Protein AF-A0A0M8KPH8-F1 (afdb_monomer)

pLDDT: mean 75.21, std 9.71, range [53.69, 89.12]

Radius of gyration: 15.57 Å; Cα contacts (8 Å, |Δi|>4): 16; chains: 1; bounding box: 37×30×30 Å

Sequence (44 aa):
MNPETPLIAEAGIELEIGGMTCASCANRIERKLNKLDGITATVN

Mean predicted aligned error: 10.67 Å

Secondary structure (DSSP, 8-state):
----S------------TT---HHHHHHHHHHHTTSTT------

Solvent-accessible surface area (backbone atoms only — not comparable to full-atom values): 3179 Å² total; per-residue (Å²): 141,84,90,82,75,82,82,71,73,75,81,80,78,88,76,90,74,84,86,63,81,41,75,72,56,30,57,55,48,31,61,54,44,52,69,40,90,95,42,87,61,87,68,127

Structure (mmCIF, N/CA/C/O backbone):
data_AF-A0A0M8KPH8-F1
#
_entry.id   AF-A0A0M8KPH8-F1
#
loop_
_atom_site.group_PDB
_atom_site.id
_atom_site.type_symbol
_atom_site.label_atom_id
_atom_site.label_alt_id
_atom_site.label_comp_id
_atom_site.label_asym_id
_atom_site.label_entity_id
_atom_site.label_seq_id
_atom_site.pdbx_PDB_ins_code
_atom_site.Cartn_x
_atom_site.Cartn_y
_atom_site.Cartn_z
_atom_site.occupancy
_atom_site.B_iso_or_equiv
_atom_site.auth_seq_id
_atom_site.auth_comp_id
_atom_site.auth_asym_id
_atom_site.auth_atom_id
_atom_site.pdbx_PDB_model_num
ATOM 1 N N . MET A 1 1 ? -19.729 -22.934 14.610 1.00 53.69 1 MET A N 1
ATOM 2 C CA . MET A 1 1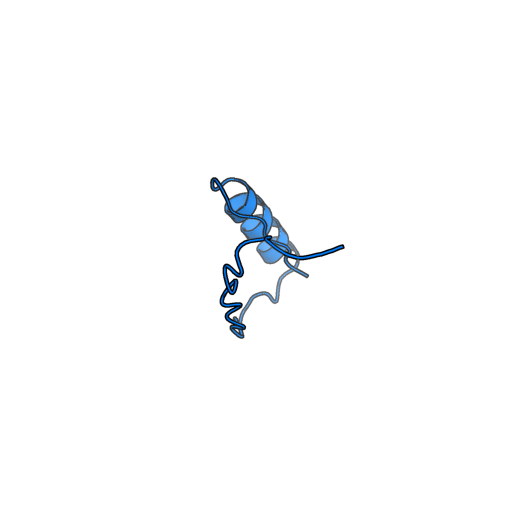 ? -20.432 -23.469 13.425 1.00 53.69 1 MET A CA 1
ATOM 3 C C . MET A 1 1 ? -21.870 -22.986 13.557 1.00 53.69 1 MET A C 1
ATOM 5 O O . MET A 1 1 ? -22.599 -23.560 14.345 1.00 53.69 1 MET A O 1
ATOM 9 N N . ASN A 1 2 ? -22.321 -21.857 13.010 1.00 57.03 2 ASN A N 1
ATOM 10 C CA . ASN A 1 2 ? -21.944 -21.020 11.854 1.00 57.03 2 ASN A CA 1
ATOM 11 C C . ASN A 1 2 ? -22.368 -19.550 12.206 1.00 57.03 2 ASN A C 1
ATOM 13 O O . ASN A 1 2 ? -22.569 -19.304 13.390 1.00 57.03 2 ASN A O 1
ATOM 17 N N . PRO A 1 3 ? -22.668 -18.615 11.285 1.00 62.03 3 PRO A N 1
ATOM 18 C CA . PRO A 1 3 ? -21.794 -17.845 10.397 1.00 62.03 3 PRO A CA 1
ATOM 19 C C . PRO A 1 3 ? -22.180 -16.340 10.414 1.00 62.03 3 PRO A C 1
ATOM 21 O O . PRO A 1 3 ? -23.126 -15.945 9.740 1.00 62.03 3 PRO A O 1
ATOM 24 N N . GLU A 1 4 ? -21.478 -15.469 11.135 1.00 60.72 4 GLU A N 1
ATOM 25 C CA . GLU A 1 4 ? -21.758 -14.022 11.042 1.00 60.72 4 GLU A CA 1
ATOM 26 C C . GLU A 1 4 ? -20.483 -13.184 11.096 1.00 60.72 4 GLU A C 1
ATOM 28 O O . GLU A 1 4 ? -20.303 -12.282 11.905 1.00 60.72 4 GLU A O 1
ATOM 33 N N . THR A 1 5 ? -19.563 -13.485 10.184 1.00 62.66 5 THR A N 1
ATOM 34 C CA . THR A 1 5 ? -18.623 -12.462 9.727 1.00 62.66 5 THR A CA 1
ATOM 35 C C . THR A 1 5 ? -19.379 -11.628 8.694 1.00 62.66 5 THR A C 1
ATOM 37 O O . THR A 1 5 ? -19.894 -12.213 7.735 1.00 62.66 5 THR A O 1
ATOM 40 N N . PRO A 1 6 ? -19.517 -10.303 8.877 1.00 60.78 6 PRO A N 1
ATOM 41 C CA . PRO A 1 6 ? -20.190 -9.480 7.893 1.00 60.78 6 PRO A CA 1
ATOM 42 C C . PRO A 1 6 ? -19.433 -9.644 6.581 1.00 60.78 6 PRO A C 1
ATOM 44 O O . PRO A 1 6 ? -18.224 -9.426 6.524 1.00 60.78 6 PRO A O 1
ATOM 47 N N . LEU A 1 7 ? -20.149 -10.070 5.543 1.00 61.16 7 LEU A N 1
ATOM 48 C CA . LEU A 1 7 ? -19.681 -10.094 4.163 1.00 61.16 7 LEU A CA 1
ATOM 49 C C . LEU A 1 7 ? -19.552 -8.640 3.688 1.00 61.16 7 LEU A C 1
ATOM 51 O O . LEU A 1 7 ? -20.307 -8.177 2.836 1.00 61.16 7 LEU A O 1
ATOM 55 N N . ILE A 1 8 ? -18.613 -7.892 4.269 1.00 60.69 8 ILE A N 1
ATOM 56 C CA . ILE A 1 8 ? -17.963 -6.809 3.548 1.00 60.69 8 ILE A CA 1
ATOM 57 C C . ILE A 1 8 ? -17.271 -7.507 2.386 1.00 60.69 8 ILE A C 1
ATOM 59 O O . ILE A 1 8 ? -16.204 -8.089 2.535 1.00 60.69 8 ILE A O 1
ATOM 63 N N . ALA A 1 9 ? -17.960 -7.559 1.248 1.00 64.31 9 ALA A N 1
ATOM 64 C CA . ALA A 1 9 ? -17.335 -7.886 -0.013 1.00 64.31 9 ALA A CA 1
ATOM 65 C C . ALA A 1 9 ? -16.288 -6.796 -0.235 1.00 64.31 9 ALA A C 1
ATOM 67 O O . ALA A 1 9 ? -16.608 -5.706 -0.706 1.00 64.31 9 ALA A O 1
ATOM 68 N N . GLU A 1 10 ? -15.065 -7.057 0.222 1.00 64.06 10 GLU A N 1
ATOM 69 C CA . GLU A 1 10 ? -13.891 -6.271 -0.106 1.00 64.06 10 GLU A CA 1
ATOM 70 C C . GLU A 1 10 ? -13.814 -6.304 -1.629 1.00 64.06 10 GLU A C 1
ATOM 72 O O . GLU A 1 10 ? -13.415 -7.301 -2.230 1.00 64.06 10 GLU A O 1
ATOM 77 N N . ALA A 1 11 ? -14.358 -5.268 -2.267 1.00 71.75 11 ALA A N 1
ATOM 78 C CA . ALA A 1 11 ? -14.361 -5.135 -3.707 1.00 71.75 11 ALA A CA 1
ATOM 79 C C . ALA A 1 11 ? -12.907 -4.916 -4.125 1.00 71.75 11 ALA A C 1
ATOM 81 O O . ALA A 1 11 ? -12.417 -3.790 -4.164 1.00 71.75 11 ALA A O 1
ATOM 82 N N . GLY A 1 12 ? -12.196 -6.021 -4.345 1.00 71.06 12 GLY A N 1
ATOM 83 C CA . GLY A 1 12 ? -10.850 -6.020 -4.882 1.00 71.06 12 GLY A CA 1
ATOM 84 C C . GLY A 1 12 ? -10.907 -5.488 -6.304 1.00 71.06 12 GLY A C 1
ATOM 85 O O . GLY A 1 12 ? -11.594 -6.050 -7.156 1.00 71.06 12 GLY A O 1
ATOM 86 N N . ILE A 1 13 ? -10.219 -4.379 -6.547 1.00 76.88 13 ILE A N 1
ATOM 87 C CA . ILE A 1 13 ? -10.060 -3.817 -7.882 1.00 76.88 13 ILE A CA 1
ATOM 88 C C . ILE A 1 13 ? -8.635 -4.148 -8.304 1.00 76.88 13 ILE A C 1
ATOM 90 O O . ILE A 1 13 ? -7.681 -3.728 -7.651 1.00 76.88 13 ILE A O 1
ATOM 94 N N . GLU 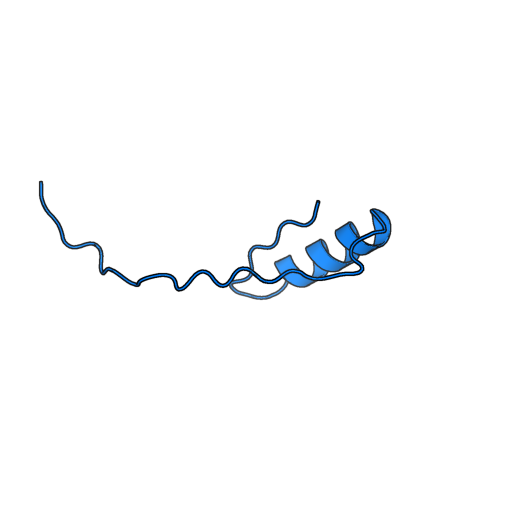A 1 14 ? -8.496 -4.911 -9.382 1.00 76.12 14 GLU A N 1
ATOM 95 C CA . GLU A 1 14 ? -7.204 -5.16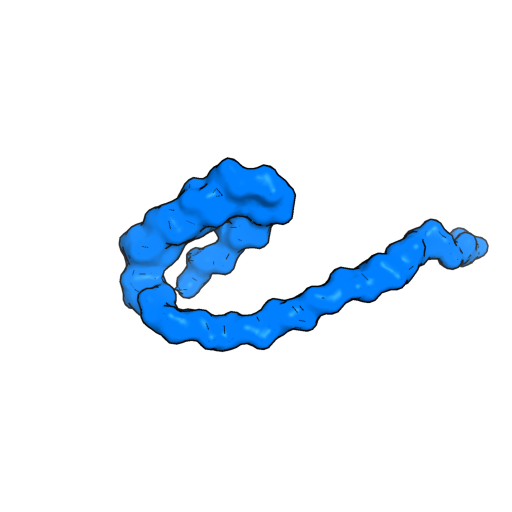5 -10.005 1.00 76.12 14 GLU A CA 1
ATOM 96 C C . GLU A 1 14 ? -6.956 -4.094 -11.070 1.00 76.12 14 GLU A C 1
ATOM 98 O O . GLU A 1 14 ? -7.771 -3.898 -11.973 1.00 76.12 14 GLU A O 1
ATOM 103 N N . LEU A 1 15 ? -5.857 -3.350 -10.926 1.00 75.38 15 LEU A N 1
ATOM 104 C CA . LEU A 1 15 ? -5.447 -2.322 -11.877 1.00 75.38 15 LEU A CA 1
ATOM 105 C C . LEU A 1 15 ? -4.031 -2.611 -12.361 1.00 75.38 15 LEU A C 1
ATOM 107 O O . LEU A 1 15 ? -3.095 -2.695 -11.566 1.00 75.38 15 LEU A O 1
ATOM 111 N N . GLU A 1 16 ? -3.860 -2.673 -13.677 1.00 76.06 16 GLU A N 1
ATOM 112 C CA . GLU A 1 16 ? -2.539 -2.710 -14.293 1.00 76.06 16 GLU A CA 1
ATOM 113 C C . GLU A 1 16 ? -1.938 -1.299 -14.303 1.00 76.06 16 GLU A C 1
ATOM 115 O O . GLU A 1 16 ? -2.380 -0.411 -15.036 1.00 76.06 16 GLU A O 1
ATOM 120 N N . ILE A 1 17 ? -0.917 -1.074 -13.473 1.00 71.38 17 ILE A N 1
ATOM 121 C CA . ILE A 1 17 ? -0.188 0.197 -13.417 1.00 71.38 17 ILE A CA 1
ATOM 122 C C . ILE A 1 17 ? 1.147 0.044 -14.152 1.00 71.38 17 ILE A C 1
ATOM 124 O O . ILE A 1 17 ? 2.079 -0.599 -13.669 1.00 71.38 17 ILE A O 1
ATOM 128 N N . GLY A 1 18 ? 1.257 0.660 -15.329 1.00 74.31 18 GLY A N 1
ATOM 129 C CA . GLY A 1 18 ? 2.515 0.726 -16.076 1.00 74.31 18 GLY A CA 1
ATOM 130 C C . GLY A 1 18 ? 3.566 1.614 -15.393 1.00 74.31 18 GLY A C 1
ATOM 131 O O . GLY A 1 18 ? 3.239 2.556 -14.676 1.00 74.31 18 GLY A O 1
ATOM 132 N N . GLY A 1 19 ? 4.852 1.350 -15.651 1.00 72.56 19 GLY A N 1
ATOM 133 C CA . GLY A 1 19 ? 5.950 2.246 -15.253 1.00 72.56 19 GLY A CA 1
ATOM 134 C C . GLY A 1 19 ? 6.619 1.960 -13.901 1.00 72.56 19 GLY A C 1
ATOM 135 O O . GLY A 1 19 ? 7.502 2.717 -13.500 1.00 72.56 19 GLY A O 1
ATOM 136 N N . MET A 1 20 ? 6.290 0.857 -13.220 1.00 72.94 20 MET A N 1
ATOM 137 C CA . MET A 1 20 ? 6.980 0.409 -11.991 1.00 72.94 20 MET A CA 1
ATOM 138 C C . MET A 1 20 ? 8.342 -0.272 -12.261 1.00 72.94 20 MET A C 1
ATOM 140 O O . MET A 1 20 ? 8.796 -1.116 -11.503 1.00 72.94 20 MET A O 1
ATOM 144 N N . THR A 1 21 ? 9.027 0.080 -13.349 1.00 68.31 21 THR A N 1
ATOM 145 C CA . THR A 1 21 ? 10.139 -0.703 -13.925 1.00 68.31 21 THR A CA 1
ATOM 146 C C . THR A 1 21 ? 11.513 -0.463 -13.302 1.00 68.31 21 THR A C 1
ATOM 148 O O . THR A 1 21 ? 12.492 -1.081 -13.715 1.00 68.31 21 THR A O 1
ATOM 151 N N . CYS A 1 22 ? 11.633 0.422 -12.313 1.00 79.50 22 CYS A N 1
ATOM 152 C CA . CYS A 1 22 ? 12.904 0.652 -11.635 1.00 79.50 22 CYS A CA 1
ATOM 153 C C . CYS A 1 22 ? 12.804 0.213 -10.175 1.00 79.50 22 CYS A C 1
ATOM 155 O O . CYS A 1 22 ? 12.048 0.809 -9.411 1.00 79.50 22 CYS A O 1
ATOM 157 N N . ALA A 1 23 ? 13.624 -0.763 -9.771 1.00 71.12 23 ALA A N 1
ATOM 158 C CA . ALA A 1 23 ? 13.696 -1.256 -8.391 1.00 71.12 23 ALA A CA 1
ATOM 159 C C . ALA A 1 23 ? 13.902 -0.124 -7.361 1.00 71.12 23 ALA A C 1
ATOM 161 O O . ALA A 1 23 ? 13.339 -0.138 -6.265 1.00 71.12 23 ALA A O 1
ATOM 162 N N . SER A 1 24 ? 14.648 0.921 -7.734 1.00 75.62 24 SER A N 1
ATOM 163 C CA . SER A 1 24 ? 14.832 2.118 -6.905 1.00 75.62 24 SER A CA 1
ATOM 164 C C . SER A 1 24 ? 13.559 2.969 -6.794 1.00 75.62 24 SER A C 1
ATOM 166 O O . SER A 1 24 ? 13.285 3.538 -5.736 1.00 75.62 24 SER A O 1
ATOM 168 N N . CYS A 1 25 ? 12.763 3.057 -7.864 1.00 80.88 25 CYS A N 1
ATOM 169 C CA . CYS A 1 25 ? 11.479 3.761 -7.865 1.00 80.88 25 CYS A CA 1
ATOM 170 C C . CYS A 1 25 ? 10.420 2.986 -7.073 1.00 80.88 25 CYS A C 1
ATOM 172 O O . CYS A 1 25 ? 9.728 3.595 -6.259 1.00 80.88 25 CYS A O 1
ATOM 174 N N . ALA A 1 26 ? 10.360 1.661 -7.239 1.00 80.62 26 ALA A N 1
ATOM 175 C CA . ALA A 1 26 ? 9.475 0.763 -6.498 1.00 80.62 26 ALA A CA 1
ATOM 176 C C . ALA A 1 26 ? 9.644 0.930 -4.981 1.00 80.62 26 ALA A C 1
ATOM 178 O O . ALA A 1 26 ? 8.695 1.271 -4.278 1.00 80.62 26 ALA A O 1
ATOM 179 N N . ASN A 1 27 ? 10.884 0.849 -4.492 1.00 83.06 27 ASN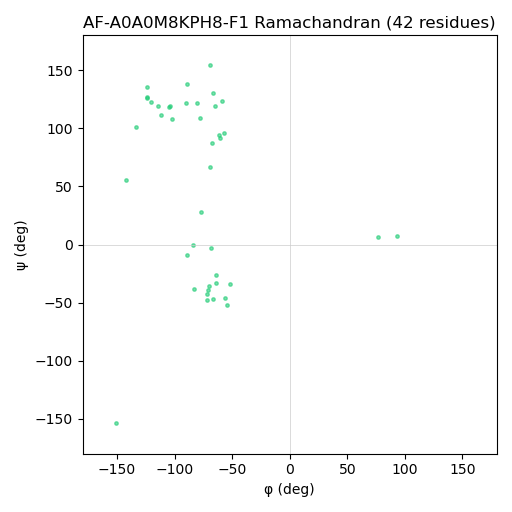 A N 1
ATOM 180 C CA . ASN A 1 27 ? 11.195 0.983 -3.067 1.00 83.06 27 ASN A CA 1
ATOM 181 C C . ASN A 1 27 ? 10.851 2.388 -2.520 1.00 83.06 27 ASN A C 1
ATOM 183 O O . ASN A 1 27 ? 10.428 2.553 -1.374 1.00 83.06 27 ASN A O 1
ATOM 187 N N . ARG A 1 28 ? 10.995 3.440 -3.342 1.00 84.88 28 ARG A N 1
ATOM 188 C CA . ARG A 1 28 ? 10.619 4.810 -2.953 1.00 84.88 28 ARG A CA 1
ATOM 189 C C . ARG A 1 28 ? 9.103 4.987 -2.854 1.00 84.88 28 ARG A C 1
ATOM 191 O O . ARG A 1 28 ? 8.646 5.694 -1.955 1.00 84.88 28 ARG A O 1
ATOM 198 N N . ILE A 1 29 ? 8.350 4.378 -3.766 1.00 84.50 29 ILE A N 1
ATOM 199 C CA . ILE A 1 29 ? 6.885 4.428 -3.807 1.00 84.50 29 ILE A CA 1
ATOM 200 C C . ILE A 1 29 ? 6.303 3.594 -2.661 1.00 84.50 29 ILE A C 1
ATOM 202 O O . ILE A 1 29 ? 5.507 4.118 -1.886 1.00 84.50 29 ILE A O 1
ATOM 206 N N . GLU A 1 30 ? 6.779 2.365 -2.463 1.00 86.19 30 GLU A N 1
ATOM 207 C CA . GLU A 1 30 ? 6.332 1.470 -1.390 1.00 86.19 30 GLU A CA 1
ATOM 208 C C . GLU A 1 30 ? 6.478 2.116 -0.004 1.00 8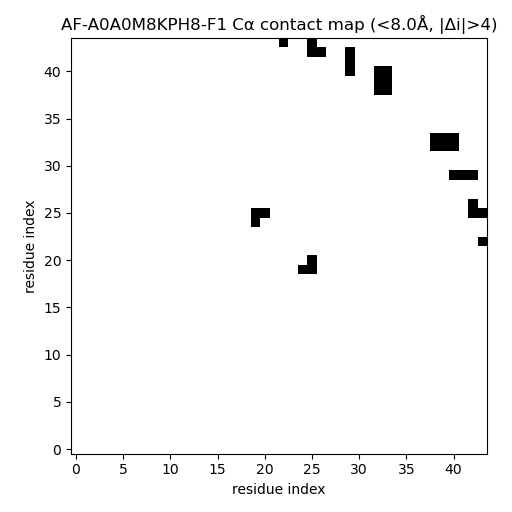6.19 30 GLU A C 1
ATOM 210 O O . GLU A 1 30 ? 5.537 2.145 0.791 1.00 86.19 30 GLU A O 1
ATOM 215 N N . ARG A 1 31 ? 7.628 2.744 0.269 1.00 86.44 31 ARG A N 1
ATOM 216 C CA . ARG A 1 31 ? 7.871 3.464 1.532 1.00 86.44 31 ARG A CA 1
ATOM 217 C C . ARG A 1 31 ? 6.968 4.670 1.741 1.00 86.44 31 ARG A C 1
ATOM 219 O O . ARG A 1 31 ? 6.809 5.115 2.875 1.00 86.44 31 ARG A O 1
ATOM 226 N N . LYS A 1 32 ? 6.477 5.284 0.666 1.00 86.19 32 LYS A N 1
ATOM 227 C CA . LYS A 1 32 ? 5.560 6.426 0.738 1.00 86.19 32 LYS A CA 1
ATOM 228 C C . LYS A 1 32 ? 4.122 5.957 0.926 1.00 86.19 32 LYS A C 1
ATOM 230 O O . LYS A 1 32 ? 3.415 6.580 1.706 1.00 86.19 32 LYS A O 1
ATOM 235 N N . LEU A 1 33 ? 3.733 4.861 0.279 1.00 87.31 33 LEU A N 1
ATOM 236 C CA . LEU A 1 33 ? 2.407 4.262 0.408 1.00 87.31 33 LEU A CA 1
ATOM 237 C C . LEU A 1 33 ? 2.176 3.694 1.810 1.00 87.31 33 LEU A C 1
ATOM 239 O O . LEU A 1 33 ? 1.200 4.061 2.444 1.00 87.31 33 LEU A O 1
ATOM 243 N N . ASN A 1 34 ? 3.126 2.932 2.356 1.00 87.25 34 ASN A N 1
ATOM 244 C CA . ASN A 1 34 ? 3.018 2.373 3.713 1.00 87.25 34 ASN A CA 1
ATOM 245 C C . ASN A 1 34 ? 3.091 3.425 4.842 1.00 87.25 34 ASN A C 1
ATOM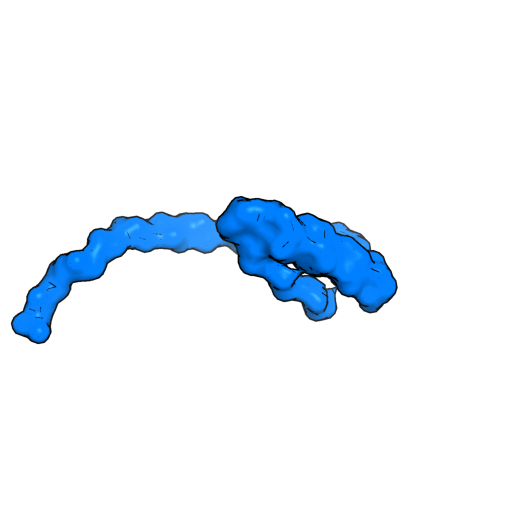 247 O O . ASN A 1 34 ? 2.993 3.086 6.016 1.00 87.25 34 ASN A O 1
ATOM 251 N N . LYS A 1 35 ? 3.310 4.707 4.518 1.00 89.12 35 LYS A N 1
ATOM 252 C CA . LYS A 1 35 ? 3.218 5.813 5.490 1.00 89.12 35 LYS A CA 1
ATOM 253 C C . LYS A 1 35 ? 1.815 6.402 5.596 1.00 89.12 35 LYS A C 1
ATOM 255 O O . LYS A 1 35 ? 1.601 7.267 6.441 1.00 89.12 35 LYS A O 1
ATOM 260 N N . LEU A 1 36 ? 0.906 6.011 4.710 1.00 88.94 36 LEU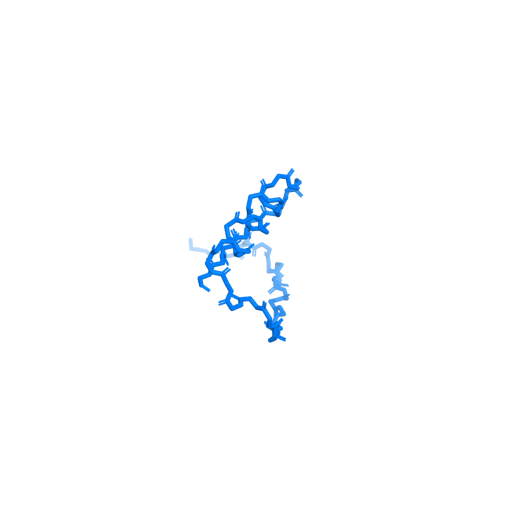 A N 1
ATOM 261 C CA . LEU A 1 36 ? -0.473 6.470 4.714 1.00 88.94 36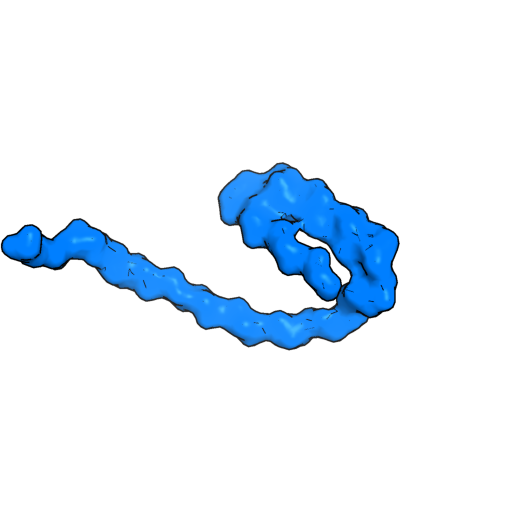 LEU A CA 1
ATOM 262 C C . LEU A 1 36 ? -1.306 5.536 5.595 1.00 88.94 36 LEU A C 1
ATOM 264 O O . LEU A 1 36 ? -1.131 4.319 5.567 1.00 88.94 36 LEU A O 1
ATOM 268 N N . ASP A 1 37 ? -2.190 6.123 6.396 1.00 85.25 37 ASP A N 1
ATOM 269 C CA . ASP A 1 37 ? -3.004 5.381 7.355 1.00 85.25 37 ASP A CA 1
ATOM 270 C C . ASP A 1 37 ? -3.992 4.458 6.625 1.00 85.25 37 ASP A C 1
ATOM 272 O O . ASP A 1 37 ? -4.658 4.875 5.675 1.00 85.25 37 ASP A O 1
ATOM 276 N N . GLY A 1 38 ? -4.034 3.186 7.026 1.00 85.44 38 GLY A N 1
ATOM 277 C CA . GLY A 1 38 ? -4.861 2.163 6.381 1.00 85.44 38 GLY A CA 1
ATOM 278 C C . GLY A 1 38 ? -4.320 1.617 5.053 1.00 85.44 38 GLY A C 1
ATOM 279 O O . GLY A 1 38 ? -5.013 0.835 4.406 1.00 85.44 38 GLY A O 1
ATOM 280 N N . ILE A 1 39 ? -3.102 1.985 4.636 1.00 86.00 39 ILE A N 1
ATOM 281 C CA . ILE A 1 39 ? -2.511 1.506 3.378 1.00 86.00 39 ILE A CA 1
ATOM 282 C C . ILE A 1 39 ? -1.449 0.440 3.647 1.00 86.00 39 ILE A C 1
ATOM 284 O O . ILE A 1 39 ? -0.420 0.710 4.260 1.00 86.00 39 ILE A O 1
ATOM 288 N N . THR A 1 40 ? -1.676 -0.763 3.114 1.00 82.50 40 THR A N 1
ATOM 289 C CA . THR A 1 40 ? -0.672 -1.833 3.017 1.00 82.50 40 THR A CA 1
ATOM 290 C C . THR A 1 40 ? -0.340 -2.033 1.543 1.00 82.50 40 THR A C 1
ATOM 292 O O . THR A 1 40 ? -1.196 -2.464 0.775 1.00 82.50 40 THR A O 1
ATOM 295 N N . ALA A 1 41 ? 0.876 -1.673 1.132 1.00 80.56 41 ALA A N 1
ATOM 296 C CA . ALA A 1 41 ? 1.303 -1.755 -0.265 1.00 80.56 41 ALA A CA 1
ATOM 297 C C . ALA A 1 41 ? 2.576 -2.597 -0.405 1.00 80.56 41 ALA A C 1
ATOM 299 O O . ALA A 1 41 ? 3.524 -2.406 0.358 1.00 80.56 41 ALA A O 1
ATOM 300 N N . THR A 1 42 ? 2.606 -3.477 -1.408 1.00 78.44 42 THR A N 1
ATOM 301 C CA . THR A 1 42 ? 3.774 -4.284 -1.795 1.00 78.44 42 THR A CA 1
ATOM 302 C C . THR A 1 42 ? 4.078 -4.034 -3.269 1.00 78.44 42 THR A C 1
ATOM 304 O O . THR A 1 42 ? 3.181 -4.154 -4.102 1.00 78.44 42 THR A O 1
ATOM 307 N N . VAL A 1 43 ? 5.319 -3.673 -3.596 1.00 77.19 43 VAL A N 1
ATOM 308 C CA . VAL A 1 43 ? 5.769 -3.411 -4.973 1.00 77.19 43 VAL A CA 1
ATOM 309 C C . VAL A 1 43 ? 6.919 -4.366 -5.310 1.00 77.19 43 VAL A C 1
ATOM 311 O O . VAL A 1 43 ? 7.926 -4.369 -4.606 1.00 77.19 43 VAL A O 1
ATOM 314 N N . ASN A 1 44 ? 6.779 -5.164 -6.377 1.00 68.44 44 ASN A N 1
ATOM 315 C CA . ASN A 1 44 ? 7.788 -6.129 -6.850 1.00 68.44 44 ASN 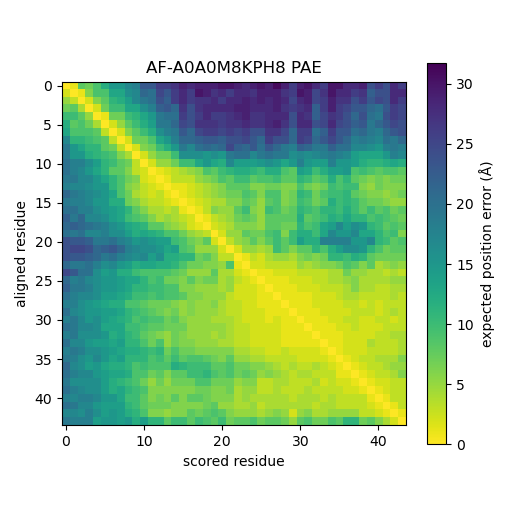A CA 1
ATOM 316 C C . ASN A 1 44 ? 8.369 -5.729 -8.208 1.00 68.44 44 ASN A C 1
ATOM 318 O O . ASN A 1 44 ? 7.623 -5.104 -8.995 1.00 68.44 44 ASN A O 1
#

Foldseek 3Di:
DDDDPPPPVPPDDDDDDPDLPDPVVQVVVQVVQVVDPPGHDDGD